Protein AF-A0A6L3NAJ6-F1 (afdb_monomer_lite)

Organism: NCBI:txid1503055

Sequence (119 aa):
GKVRPFGQNDLSRFAPADRAVRKLVAGAPRDADAPLPRVFTVIDQITKQSDALELFVAADVANFTAFARGTVLAQDGDYRYTVKHDEERIVFPNPTVKPGLRAGLLVVDTTRESLAALV

Radius of gyration: 18.51 Å; chains: 1; bounding box: 43×25×50 Å

InterPro domains:
  IPR007036 AstE/AspA barrel-sandwich hybr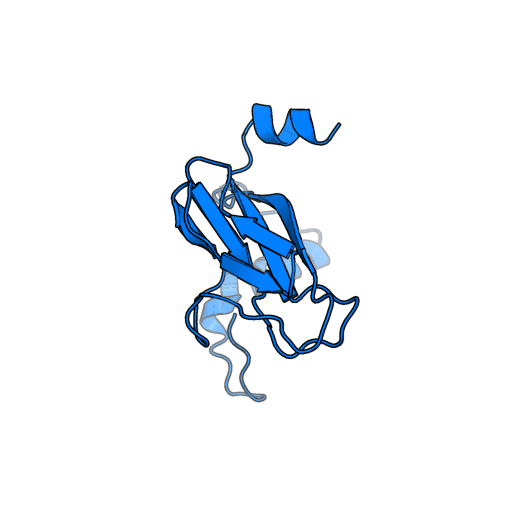id domain [PF04952] (38-109)

Structure (mmCIF, N/CA/C/O backbone):
data_AF-A0A6L3NAJ6-F1
#
_entry.id   AF-A0A6L3NAJ6-F1
#
loop_
_atom_site.group_PDB
_atom_site.id
_atom_site.type_symbol
_atom_site.label_atom_id
_atom_site.label_alt_id
_atom_site.label_comp_id
_atom_site.label_asym_id
_atom_site.label_entity_id
_atom_site.label_seq_id
_atom_site.pdbx_PDB_ins_code
_atom_site.Cartn_x
_atom_site.Cartn_y
_atom_site.Cartn_z
_atom_site.occupancy
_atom_site.B_iso_or_equiv
_atom_site.auth_seq_id
_atom_site.auth_comp_id
_atom_site.auth_asym_id
_atom_site.auth_atom_id
_atom_site.pdbx_PDB_model_num
ATOM 1 N N . GLY A 1 1 ? 8.995 -4.511 -4.642 1.00 85.31 1 GLY A N 1
ATOM 2 C CA . GLY A 1 1 ? 10.017 -5.507 -4.247 1.00 85.31 1 GLY A CA 1
ATOM 3 C C . GLY A 1 1 ? 9.921 -5.783 -2.758 1.00 85.31 1 GLY A C 1
ATOM 4 O O . GLY A 1 1 ? 9.032 -5.238 -2.120 1.00 85.31 1 GLY A O 1
ATOM 5 N N . LYS A 1 2 ? 10.810 -6.610 -2.203 1.00 85.12 2 LYS A N 1
ATOM 6 C CA . LYS A 1 2 ? 10.998 -6.734 -0.745 1.00 85.12 2 LYS A CA 1
ATOM 7 C C . LYS A 1 2 ? 12.318 -6.057 -0.383 1.00 85.12 2 LYS A C 1
ATOM 9 O O . LYS A 1 2 ? 13.247 -6.127 -1.180 1.00 85.12 2 LYS A O 1
ATOM 14 N N . VAL A 1 3 ? 12.392 -5.414 0.778 1.00 88.50 3 VAL A N 1
ATOM 15 C CA . VAL A 1 3 ? 13.639 -4.800 1.253 1.00 88.50 3 VAL A CA 1
ATOM 16 C C . VAL A 1 3 ? 14.655 -5.905 1.554 1.00 88.50 3 VAL A C 1
ATOM 18 O O . VAL A 1 3 ? 14.324 -6.897 2.205 1.00 88.50 3 VAL A O 1
ATOM 21 N N . ARG A 1 4 ? 15.881 -5.746 1.055 1.00 93.25 4 ARG A N 1
ATOM 22 C CA . ARG A 1 4 ? 17.035 -6.610 1.334 1.00 93.25 4 ARG A CA 1
ATOM 23 C C . ARG A 1 4 ? 18.289 -5.742 1.485 1.00 93.25 4 ARG A C 1
ATOM 25 O O . ARG A 1 4 ? 18.334 -4.677 0.864 1.00 93.25 4 ARG A O 1
ATOM 32 N N . PRO A 1 5 ? 19.300 -6.189 2.251 1.00 96.81 5 PRO A N 1
ATOM 33 C CA . PRO A 1 5 ? 20.605 -5.534 2.309 1.00 96.81 5 PRO A CA 1
ATOM 34 C C . PRO A 1 5 ? 21.253 -5.352 0.927 1.00 96.81 5 PRO A C 1
ATOM 36 O O . PRO A 1 5 ? 20.888 -6.019 -0.050 1.00 96.81 5 PRO A O 1
ATOM 39 N N . PHE A 1 6 ? 22.254 -4.472 0.848 1.00 95.88 6 PHE A N 1
ATOM 40 C CA . PHE A 1 6 ? 23.035 -4.277 -0.375 1.00 95.88 6 PHE A CA 1
ATOM 41 C C . PHE A 1 6 ? 23.651 -5.593 -0.864 1.00 95.88 6 PHE A C 1
ATOM 43 O O . PHE A 1 6 ? 24.088 -6.426 -0.074 1.00 95.88 6 PHE A O 1
ATOM 50 N N . GLY A 1 7 ? 23.634 -5.797 -2.183 1.00 95.69 7 GLY A N 1
ATOM 51 C CA . GLY A 1 7 ? 24.118 -7.026 -2.819 1.00 95.69 7 GLY A CA 1
ATOM 52 C C . GLY A 1 7 ? 23.206 -8.252 -2.672 1.00 95.69 7 GLY A C 1
ATOM 53 O O . GLY A 1 7 ? 23.449 -9.249 -3.336 1.00 95.69 7 GLY A O 1
ATOM 54 N N . GLN A 1 8 ? 22.138 -8.192 -1.863 1.00 96.56 8 GLN A N 1
ATOM 55 C CA . GLN A 1 8 ? 21.241 -9.336 -1.613 1.00 96.56 8 GLN A CA 1
ATOM 56 C C . GLN A 1 8 ? 19.898 -9.250 -2.354 1.00 96.56 8 GLN A C 1
ATOM 58 O O . GLN A 1 8 ? 19.023 -10.101 -2.179 1.00 96.56 8 GLN A O 1
ATOM 63 N N . ASN A 1 9 ? 19.696 -8.209 -3.162 1.00 95.44 9 ASN A N 1
ATOM 64 C CA . ASN A 1 9 ? 18.537 -8.125 -4.040 1.00 95.44 9 ASN A CA 1
ATOM 65 C C . ASN A 1 9 ? 18.792 -8.964 -5.292 1.00 95.44 9 ASN A C 1
ATOM 67 O O . ASN A 1 9 ? 19.772 -8.747 -5.997 1.00 95.44 9 ASN A O 1
ATOM 71 N N . ASP A 1 10 ? 17.875 -9.877 -5.601 1.00 94.94 10 ASP A N 1
ATOM 72 C CA . ASP A 1 10 ? 17.853 -10.548 -6.896 1.00 94.94 10 ASP A CA 1
ATOM 73 C C . ASP A 1 10 ? 17.443 -9.543 -7.984 1.00 94.94 10 ASP A C 1
ATOM 75 O O . ASP A 1 10 ? 16.261 -9.230 -8.159 1.00 94.94 10 ASP A O 1
ATOM 79 N N . LEU A 1 11 ? 18.445 -9.009 -8.687 1.00 94.38 11 LEU A N 1
ATOM 80 C CA . LEU A 1 11 ? 18.269 -7.982 -9.714 1.00 94.38 11 LEU A CA 1
ATOM 81 C C . LEU A 1 11 ? 17.544 -8.502 -10.959 1.00 94.38 11 LEU A C 1
ATOM 83 O O . LEU A 1 11 ? 16.963 -7.698 -11.691 1.00 94.38 11 LEU A O 1
ATOM 87 N N . SER A 1 12 ? 17.493 -9.821 -11.179 1.00 95.25 12 SER A N 1
ATOM 88 C CA . SER A 1 12 ? 16.768 -10.395 -12.321 1.00 95.25 12 SER A CA 1
ATOM 89 C C . SER A 1 12 ? 15.276 -10.038 -12.283 1.00 95.25 12 SER A C 1
ATOM 91 O O . SER A 1 12 ? 14.668 -9.750 -13.315 1.00 95.25 12 SER A O 1
ATOM 93 N N . ARG A 1 13 ? 14.709 -9.909 -11.076 1.00 93.56 13 ARG A N 1
ATOM 94 C CA . ARG A 1 13 ? 13.319 -9.487 -10.839 1.00 93.56 13 ARG A CA 1
ATOM 95 C C . ARG A 1 13 ? 13.041 -8.037 -11.226 1.00 93.56 13 ARG A C 1
ATOM 97 O O . ARG A 1 13 ? 11.883 -7.665 -11.395 1.00 93.56 13 ARG A O 1
ATOM 104 N N . PHE A 1 14 ? 14.083 -7.219 -11.338 1.00 93.81 14 PHE A N 1
ATOM 105 C CA . PHE A 1 14 ? 13.996 -5.800 -11.680 1.00 93.81 14 PHE A CA 1
ATOM 106 C C . PHE A 1 14 ? 14.421 -5.521 -13.125 1.00 93.81 14 PHE A C 1
ATOM 108 O O . PHE A 1 14 ? 14.340 -4.376 -13.562 1.00 93.81 14 PHE A O 1
ATOM 115 N N . ALA A 1 15 ? 14.819 -6.544 -13.891 1.00 93.50 15 ALA A N 1
ATOM 116 C CA . ALA A 1 15 ? 15.308 -6.383 -15.258 1.00 93.50 15 ALA A CA 1
ATOM 117 C C . ALA A 1 15 ? 14.337 -5.621 -16.190 1.00 93.50 15 ALA A C 1
ATOM 119 O O . ALA A 1 15 ? 14.812 -4.786 -16.959 1.00 93.50 15 ALA A O 1
ATOM 120 N N . PRO A 1 16 ? 13.000 -5.818 -16.133 1.00 91.56 16 PRO A N 1
ATOM 121 C CA . PRO A 1 16 ? 12.078 -5.002 -16.927 1.00 91.56 16 PRO A CA 1
ATOM 122 C C . PRO A 1 16 ? 12.123 -3.512 -16.555 1.00 91.56 16 PRO A C 1
ATOM 124 O O . PRO A 1 16 ? 12.156 -2.664 -17.443 1.00 91.56 16 PRO A O 1
ATOM 127 N N . ALA A 1 17 ? 12.176 -3.195 -15.257 1.00 92.69 17 ALA A N 1
ATOM 128 C CA . ALA A 1 17 ? 12.238 -1.818 -14.770 1.00 92.69 17 ALA A CA 1
ATOM 129 C C . ALA A 1 17 ? 13.583 -1.152 -15.111 1.00 92.69 17 ALA A C 1
ATOM 131 O O . ALA A 1 17 ? 13.589 -0.023 -15.592 1.00 92.69 17 ALA A O 1
ATOM 132 N N . ASP A 1 18 ? 14.706 -1.860 -14.935 1.00 95.38 18 ASP A N 1
ATOM 133 C CA . ASP A 1 18 ? 16.042 -1.373 -15.319 1.00 95.38 18 ASP A CA 1
ATOM 134 C C . ASP A 1 18 ? 16.099 -1.031 -16.816 1.00 95.38 18 ASP A C 1
ATOM 136 O O . ASP A 1 18 ? 16.470 0.086 -17.185 1.00 95.38 18 ASP A O 1
ATOM 140 N N . ARG A 1 19 ? 15.633 -1.941 -17.685 1.00 93.38 19 ARG A N 1
ATOM 141 C CA . ARG A 1 19 ? 15.571 -1.690 -19.134 1.00 93.38 19 ARG A CA 1
ATOM 142 C C . ARG A 1 19 ? 14.687 -0.493 -19.477 1.00 93.38 19 ARG A C 1
ATOM 144 O O . ARG A 1 19 ? 15.085 0.330 -20.300 1.00 93.38 19 ARG A O 1
ATOM 151 N N . ALA A 1 20 ? 13.512 -0.385 -18.855 1.00 92.75 20 ALA A N 1
ATOM 152 C CA . ALA A 1 20 ? 12.588 0.718 -19.099 1.00 92.75 20 ALA A CA 1
ATOM 153 C C . ALA A 1 20 ? 13.199 2.076 -18.712 1.00 92.75 20 ALA A C 1
ATOM 155 O O . ALA A 1 20 ? 13.118 3.026 -19.491 1.00 92.75 20 ALA A O 1
ATOM 156 N N . VAL A 1 21 ? 13.870 2.160 -17.557 1.00 95.50 21 VAL A N 1
ATOM 157 C CA . VAL A 1 21 ? 14.549 3.386 -17.106 1.00 95.50 21 VAL A CA 1
ATOM 158 C C . VAL A 1 21 ? 15.704 3.754 -18.040 1.00 95.50 21 VAL A C 1
ATOM 160 O O . VAL A 1 21 ? 15.816 4.911 -18.437 1.00 95.50 21 VAL A O 1
ATOM 163 N N . ARG A 1 22 ? 16.528 2.785 -18.461 1.00 96.19 22 ARG A N 1
ATOM 164 C CA . ARG A 1 22 ? 17.622 3.036 -19.418 1.00 96.19 22 ARG A CA 1
ATOM 165 C C . ARG A 1 22 ? 17.112 3.581 -20.749 1.00 96.19 22 ARG A C 1
ATOM 167 O O . ARG A 1 22 ? 17.668 4.553 -21.251 1.00 96.19 22 ARG A O 1
ATOM 174 N N . LYS A 1 23 ? 16.043 2.991 -21.297 1.00 94.88 23 LYS A N 1
ATOM 175 C CA . LYS A 1 23 ? 15.405 3.478 -22.530 1.00 94.88 23 LYS A CA 1
ATOM 176 C C . LYS A 1 23 ? 14.861 4.894 -22.360 1.00 94.88 23 LYS A C 1
ATOM 178 O O . LYS A 1 23 ? 15.098 5.727 -23.227 1.00 94.88 23 LYS A O 1
ATOM 183 N N . LEU A 1 24 ? 14.196 5.171 -21.234 1.00 95.06 24 LEU A N 1
ATOM 184 C CA . LEU A 1 24 ? 13.667 6.499 -20.922 1.00 95.06 24 LEU A CA 1
ATOM 185 C C . LEU A 1 24 ? 14.775 7.561 -20.906 1.00 95.06 24 LEU A C 1
ATOM 187 O O . LEU A 1 24 ? 14.629 8.594 -21.549 1.00 95.06 24 LEU A O 1
ATOM 191 N N . VAL A 1 25 ? 15.887 7.291 -20.215 1.00 97.31 25 VAL A N 1
ATOM 192 C CA . VAL A 1 25 ? 17.034 8.214 -20.139 1.00 97.31 25 VAL A CA 1
ATOM 193 C C . VAL A 1 25 ? 17.708 8.391 -21.502 1.00 97.31 25 VAL A C 1
ATOM 195 O O . VAL A 1 25 ? 18.131 9.491 -21.838 1.00 97.31 25 VAL A O 1
ATOM 198 N N . ALA A 1 26 ? 17.775 7.329 -22.307 1.00 97.00 26 ALA A N 1
ATOM 199 C CA . ALA A 1 26 ? 18.351 7.371 -23.649 1.00 97.00 26 ALA A CA 1
ATOM 200 C C . ALA A 1 26 ? 17.431 8.007 -24.712 1.00 97.00 26 ALA A C 1
ATOM 202 O O . ALA A 1 26 ? 17.833 8.101 -25.869 1.00 97.00 26 ALA A O 1
ATOM 203 N N . GLY A 1 27 ? 16.192 8.389 -24.368 1.00 96.00 27 GLY A N 1
ATOM 204 C CA . GLY A 1 27 ? 15.195 8.844 -25.346 1.00 96.00 27 GLY A CA 1
ATOM 205 C C . GLY A 1 27 ? 14.774 7.759 -26.347 1.00 96.00 27 GLY A C 1
ATOM 206 O O . GLY A 1 27 ? 14.238 8.063 -27.409 1.00 96.00 27 GLY A O 1
ATOM 207 N N . ALA A 1 28 ? 15.033 6.490 -26.027 1.00 94.56 28 ALA A N 1
ATOM 208 C CA . ALA A 1 28 ? 14.707 5.360 -26.880 1.00 94.56 28 ALA A CA 1
ATOM 209 C C . ALA A 1 28 ? 13.196 5.058 -26.836 1.00 94.56 28 ALA A C 1
ATOM 211 O O . ALA A 1 28 ? 12.537 5.315 -25.820 1.00 94.56 28 ALA A O 1
ATOM 212 N N . PRO A 1 29 ? 12.631 4.473 -27.907 1.00 89.19 29 PRO A N 1
ATOM 213 C CA . PRO A 1 29 ? 11.226 4.091 -27.928 1.00 89.19 29 PRO A CA 1
ATOM 214 C C . PRO A 1 29 ? 10.902 3.098 -26.807 1.00 89.19 29 PRO A C 1
ATOM 216 O O . PRO A 1 29 ? 11.696 2.216 -26.461 1.00 89.19 29 PRO A O 1
ATOM 219 N N . ARG A 1 30 ? 9.709 3.261 -26.230 1.00 84.25 30 ARG A N 1
ATOM 220 C CA . ARG A 1 30 ? 9.168 2.352 -25.217 1.00 84.25 30 ARG A CA 1
ATOM 221 C C . ARG A 1 30 ? 8.745 1.042 -25.871 1.00 84.25 30 ARG A C 1
ATOM 223 O O . ARG A 1 30 ? 8.380 1.018 -27.042 1.00 84.25 30 ARG A O 1
ATOM 230 N N . ASP A 1 31 ? 8.754 -0.028 -25.087 1.00 79.75 31 ASP A N 1
ATOM 231 C CA . ASP A 1 31 ? 8.164 -1.295 -25.513 1.00 79.75 31 ASP A CA 1
ATOM 232 C C . ASP A 1 31 ? 6.640 -1.121 -25.593 1.00 79.75 31 ASP A C 1
ATOM 234 O O . ASP A 1 31 ? 6.005 -0.795 -24.590 1.00 79.75 31 ASP A O 1
ATOM 238 N N . ALA A 1 32 ? 6.074 -1.263 -26.795 1.00 72.31 32 ALA A N 1
ATOM 239 C CA . ALA A 1 32 ? 4.677 -0.923 -27.081 1.00 72.31 32 ALA A CA 1
ATOM 240 C C . ALA A 1 32 ? 3.660 -1.914 -26.479 1.00 72.31 32 ALA A C 1
ATOM 242 O O . ALA A 1 32 ? 2.519 -1.534 -26.235 1.00 72.31 32 ALA A O 1
ATOM 243 N N . ASP A 1 33 ? 4.087 -3.144 -26.177 1.00 80.19 33 ASP A N 1
ATOM 244 C CA . ASP A 1 33 ? 3.183 -4.272 -25.902 1.00 80.19 33 ASP A CA 1
ATOM 245 C C . ASP A 1 33 ? 3.155 -4.717 -24.430 1.00 80.19 33 ASP A C 1
ATOM 247 O O . ASP A 1 33 ? 2.774 -5.845 -24.109 1.00 80.19 33 ASP A O 1
ATOM 251 N N . ALA A 1 34 ? 3.579 -3.862 -23.495 1.00 79.75 34 ALA A N 1
ATOM 252 C CA . ALA A 1 34 ? 3.485 -4.197 -22.077 1.00 79.75 34 ALA A CA 1
ATOM 253 C C . ALA A 1 34 ? 2.014 -4.150 -21.610 1.00 79.75 34 ALA A C 1
ATOM 255 O O . ALA A 1 34 ? 1.349 -3.129 -21.813 1.00 79.75 34 ALA A O 1
ATOM 256 N N . PRO A 1 35 ? 1.493 -5.202 -20.945 1.00 85.31 35 PRO A N 1
ATOM 257 C CA . PRO A 1 35 ? 0.146 -5.162 -20.395 1.00 85.31 35 PRO A CA 1
ATOM 258 C C . PRO A 1 35 ? 0.047 -4.057 -19.341 1.00 85.31 35 PRO A C 1
ATOM 260 O O . PRO A 1 35 ? 0.954 -3.872 -18.523 1.00 85.31 35 PRO A O 1
ATOM 263 N N . LEU A 1 36 ? -1.072 -3.333 -19.347 1.00 87.38 36 LEU A N 1
ATOM 264 C CA . LEU A 1 36 ? -1.331 -2.320 -18.332 1.00 87.38 36 LEU A CA 1
ATOM 265 C C . LEU A 1 36 ? -1.463 -2.980 -16.949 1.00 87.38 36 LEU A C 1
ATOM 267 O O . LEU A 1 36 ? -2.064 -4.053 -16.829 1.00 87.38 36 LEU A O 1
ATOM 271 N N . PRO A 1 37 ? -0.910 -2.362 -15.891 1.00 91.31 37 PRO A N 1
ATOM 272 C CA . PRO A 1 37 ? -1.078 -2.869 -14.539 1.00 91.31 37 PRO A CA 1
ATOM 273 C C . PRO A 1 37 ? -2.533 -2.722 -14.085 1.00 91.31 37 PRO A C 1
ATOM 275 O O . PRO A 1 37 ? -3.276 -1.872 -14.577 1.00 91.31 37 PRO A O 1
ATOM 278 N N . ARG A 1 38 ? -2.917 -3.505 -13.071 1.00 93.88 38 ARG A N 1
ATOM 279 C CA . ARG A 1 38 ? -4.133 -3.216 -12.302 1.00 93.88 38 ARG A CA 1
ATOM 280 C C . ARG A 1 38 ? -3.999 -1.841 -11.657 1.00 93.88 38 ARG A C 1
ATOM 282 O O . ARG A 1 38 ? -2.959 -1.531 -11.073 1.00 93.88 38 ARG A O 1
ATOM 289 N N . VAL A 1 39 ? -5.054 -1.044 -11.759 1.00 95.25 39 VAL A N 1
ATOM 290 C CA . VAL A 1 39 ? -5.131 0.296 -11.174 1.00 95.25 39 VAL A CA 1
ATOM 291 C C . VAL A 1 39 ? -6.106 0.240 -10.009 1.00 95.25 39 VAL A C 1
ATOM 293 O O . VAL A 1 39 ? -7.128 -0.438 -10.096 1.00 95.25 39 VAL A O 1
ATOM 296 N N . PHE A 1 40 ? -5.765 0.916 -8.917 1.00 96.50 40 PHE A N 1
ATOM 297 C CA . PHE A 1 40 ? -6.576 0.952 -7.709 1.00 96.50 40 PHE A CA 1
ATOM 298 C C . PHE A 1 40 ? -6.874 2.394 -7.305 1.00 96.50 40 PHE A C 1
ATOM 300 O O . PHE A 1 40 ? -6.002 3.263 -7.383 1.00 96.50 40 PHE A O 1
ATOM 307 N N . THR A 1 41 ? -8.091 2.621 -6.821 1.00 96.50 41 THR A N 1
ATOM 308 C CA . THR A 1 41 ? -8.544 3.897 -6.267 1.00 96.50 41 THR A CA 1
ATOM 309 C C . THR A 1 41 ? -8.481 3.823 -4.747 1.00 96.50 41 THR A C 1
ATOM 311 O O . THR A 1 41 ? -9.039 2.901 -4.156 1.00 96.50 41 THR A O 1
ATOM 314 N N . VAL A 1 42 ? -7.823 4.796 -4.108 1.00 96.19 42 VAL A N 1
ATOM 315 C CA . VAL A 1 42 ? -7.891 4.967 -2.649 1.00 96.19 42 VAL A CA 1
ATOM 316 C C . VAL A 1 42 ? -9.267 5.511 -2.296 1.00 96.19 42 VAL A C 1
ATOM 318 O O . VAL A 1 42 ? -9.629 6.591 -2.753 1.00 96.19 42 VAL A O 1
ATOM 321 N N . ILE A 1 43 ? -10.014 4.764 -1.490 1.00 96.12 43 ILE A N 1
ATOM 322 C CA . ILE A 1 43 ? -11.388 5.116 -1.105 1.00 96.12 43 ILE A CA 1
ATOM 323 C C . ILE A 1 43 ? -11.497 5.575 0.344 1.00 96.12 43 ILE A C 1
ATOM 325 O O . ILE A 1 43 ? -12.430 6.291 0.691 1.00 96.12 43 ILE A O 1
ATOM 329 N N . ASP A 1 44 ? -10.567 5.152 1.199 1.00 96.56 44 ASP A N 1
ATOM 330 C CA . ASP A 1 44 ? -10.588 5.491 2.614 1.00 96.56 44 ASP A CA 1
ATOM 331 C C . ASP A 1 44 ? -9.223 5.211 3.262 1.00 96.56 44 ASP A C 1
ATOM 333 O O . ASP A 1 44 ? -8.295 4.664 2.649 1.00 96.56 44 ASP A O 1
ATOM 337 N N . GLN A 1 45 ? -9.109 5.578 4.532 1.00 97.38 45 GLN A N 1
ATOM 338 C CA . GLN A 1 45 ? -7.938 5.330 5.356 1.00 97.38 45 GLN A CA 1
ATOM 339 C C . GLN A 1 45 ? -8.340 4.927 6.775 1.00 97.38 45 GLN A C 1
ATOM 341 O O . GLN A 1 45 ? -9.340 5.392 7.319 1.00 97.38 45 GLN A O 1
ATOM 346 N N . ILE A 1 46 ? -7.493 4.122 7.409 1.00 98.12 46 ILE A N 1
ATOM 347 C CA . ILE A 1 46 ? -7.551 3.901 8.851 1.00 98.12 46 ILE A CA 1
ATOM 348 C C . ILE A 1 46 ? -6.593 4.891 9.500 1.00 98.12 46 ILE A C 1
ATOM 350 O O . ILE A 1 46 ? -5.391 4.854 9.233 1.00 98.12 46 ILE A O 1
ATOM 354 N N . THR A 1 47 ? -7.116 5.777 10.341 1.00 97.75 47 THR A N 1
ATOM 355 C CA . THR A 1 47 ? -6.322 6.744 11.111 1.00 97.75 47 THR A CA 1
ATOM 356 C C . THR A 1 47 ? -6.306 6.314 12.565 1.00 97.75 47 THR A C 1
ATOM 358 O O . THR A 1 47 ? -7.366 6.102 13.148 1.00 97.75 47 THR A O 1
ATOM 361 N N . LYS A 1 48 ? -5.113 6.214 13.156 1.00 97.94 48 LYS A N 1
ATOM 362 C CA . LYS A 1 48 ? -4.965 5.962 14.588 1.00 97.94 48 LYS A CA 1
ATOM 363 C C . LYS A 1 48 ? -5.411 7.203 15.356 1.00 97.94 48 LYS A C 1
ATOM 365 O O . LYS A 1 48 ? -4.825 8.268 15.172 1.00 97.94 48 LYS A O 1
ATOM 370 N N . GLN A 1 49 ? -6.427 7.084 16.195 1.00 97.38 49 GLN A N 1
ATOM 371 C CA . GLN A 1 49 ? -6.953 8.162 17.033 1.00 97.38 49 GLN A CA 1
ATOM 372 C C . GLN A 1 49 ? -6.364 8.110 18.445 1.00 97.38 49 GLN A C 1
ATOM 374 O O . GLN A 1 49 ? -6.096 9.158 19.031 1.00 97.38 49 GLN A O 1
ATOM 379 N N . SER A 1 50 ? -6.095 6.911 18.962 1.00 97.19 50 SER A N 1
ATOM 380 C CA . SER A 1 50 ? -5.523 6.695 20.288 1.00 97.19 50 SER A CA 1
ATOM 381 C C . SER A 1 50 ? -4.589 5.481 20.313 1.00 97.19 50 SER A C 1
ATOM 383 O O . SER A 1 50 ? -4.403 4.788 19.314 1.00 97.19 50 SER A O 1
ATOM 385 N N . ASP A 1 51 ? -3.971 5.210 21.462 1.00 95.38 51 ASP A N 1
ATOM 386 C CA . ASP A 1 51 ? -3.158 4.003 21.654 1.00 95.38 51 ASP A CA 1
ATOM 387 C C . ASP A 1 51 ? -3.984 2.714 21.793 1.00 95.38 51 ASP A C 1
ATOM 389 O O . ASP A 1 51 ? -3.402 1.633 21.835 1.00 95.38 51 ASP A O 1
ATOM 393 N N . ALA A 1 52 ? -5.317 2.817 21.790 1.00 96.25 52 ALA A N 1
ATOM 394 C CA . ALA A 1 52 ? -6.238 1.686 21.794 1.00 96.25 52 ALA A CA 1
ATOM 395 C C . ALA A 1 52 ? -6.581 1.154 20.388 1.00 96.25 52 ALA A C 1
ATOM 397 O O . ALA A 1 52 ? -7.452 0.297 20.275 1.00 96.25 52 ALA A O 1
ATOM 398 N N . LEU A 1 53 ? -5.935 1.644 19.317 1.00 97.56 53 LEU A N 1
ATOM 399 C CA . LEU A 1 53 ? -6.159 1.117 17.968 1.00 97.56 53 LEU A CA 1
ATOM 400 C C . LEU A 1 53 ? -5.834 -0.379 17.892 1.00 97.56 53 LEU A C 1
ATOM 402 O O . LEU A 1 53 ? -4.677 -0.790 18.002 1.00 97.56 53 LEU A O 1
ATOM 406 N N . GLU A 1 54 ? -6.847 -1.160 17.548 1.00 97.62 54 GLU A N 1
ATOM 407 C CA . GLU A 1 54 ? -6.734 -2.549 17.134 1.00 97.62 54 GLU A CA 1
ATOM 408 C C . GLU A 1 54 ? -6.942 -2.644 15.620 1.00 97.62 54 GLU A C 1
ATOM 410 O O . GLU A 1 54 ? -7.941 -2.160 15.082 1.00 97.62 54 GLU A O 1
ATOM 415 N N . LEU A 1 55 ? -5.996 -3.274 14.918 1.00 97.12 55 LEU A N 1
ATOM 416 C CA . LEU A 1 55 ? -6.167 -3.680 13.523 1.00 97.12 55 LEU A CA 1
ATOM 417 C C . LEU A 1 55 ? -6.476 -5.177 13.480 1.00 97.12 55 LEU A C 1
ATOM 419 O O . LEU A 1 55 ? -5.634 -5.995 13.846 1.00 97.12 55 LEU A O 1
ATOM 423 N N . PHE A 1 56 ? -7.653 -5.545 12.980 1.00 97.75 56 PHE A N 1
ATOM 424 C CA . PHE A 1 56 ? -8.110 -6.936 12.879 1.00 97.75 56 PHE A CA 1
ATOM 425 C C . PHE A 1 56 ? -7.615 -7.612 11.594 1.00 97.75 56 PHE A C 1
ATOM 427 O O . PHE A 1 56 ? -8.370 -8.234 10.848 1.00 97.75 56 PHE A O 1
ATOM 434 N N . VAL A 1 57 ? -6.322 -7.473 11.323 1.00 95.81 57 VAL A N 1
ATOM 435 C CA . VAL A 1 57 ? -5.624 -8.136 10.218 1.00 95.81 57 VAL A CA 1
ATOM 436 C C . VAL A 1 57 ? -4.386 -8.838 10.764 1.00 95.81 57 VAL A C 1
ATOM 438 O O . VAL A 1 57 ? -3.850 -8.449 11.801 1.00 95.81 57 VAL A O 1
ATOM 441 N N . ALA A 1 58 ? -3.914 -9.877 10.077 1.00 95.19 58 ALA A N 1
ATOM 442 C CA . ALA A 1 58 ? -2.668 -10.534 10.463 1.00 95.19 58 ALA A CA 1
ATOM 443 C C . ALA A 1 58 ? -1.494 -9.537 10.424 1.00 95.19 58 ALA A C 1
ATOM 445 O O . ALA A 1 58 ? -1.424 -8.685 9.538 1.00 95.19 58 ALA A O 1
ATOM 446 N N . ALA A 1 59 ? -0.548 -9.654 11.360 1.00 90.00 59 ALA A N 1
ATOM 447 C CA . ALA A 1 59 ? 0.601 -8.745 11.443 1.00 90.00 59 ALA A CA 1
ATOM 448 C C . ALA A 1 59 ? 1.502 -8.782 10.190 1.00 90.00 59 ALA A C 1
ATOM 450 O O . ALA A 1 59 ? 2.211 -7.820 9.900 1.00 90.00 59 ALA A O 1
ATOM 451 N N . ASP A 1 60 ? 1.466 -9.885 9.444 1.00 91.88 60 ASP A N 1
ATOM 452 C CA . ASP A 1 60 ? 2.198 -10.123 8.201 1.00 91.88 60 ASP A CA 1
ATOM 453 C C . ASP A 1 60 ? 1.299 -10.083 6.953 1.00 91.88 60 ASP A C 1
ATOM 455 O O . ASP A 1 60 ? 1.714 -10.528 5.877 1.00 91.88 60 ASP A O 1
ATOM 459 N N . VAL A 1 61 ? 0.080 -9.539 7.077 1.00 96.00 61 VAL A N 1
ATOM 460 C CA . VAL A 1 61 ? -0.869 -9.439 5.966 1.00 96.00 61 VAL A CA 1
ATOM 461 C C . VAL A 1 61 ? -0.211 -8.766 4.757 1.00 96.00 61 VAL A C 1
ATOM 463 O O . VAL A 1 61 ? 0.438 -7.720 4.848 1.00 96.00 61 VAL A O 1
ATOM 466 N N . ALA A 1 62 ? -0.361 -9.383 3.587 1.00 96.56 62 ALA A N 1
ATOM 467 C CA . ALA A 1 62 ? 0.210 -8.843 2.366 1.00 96.56 62 ALA A CA 1
ATOM 468 C C . ALA A 1 62 ? -0.535 -7.568 1.938 1.00 96.56 62 ALA A C 1
ATOM 470 O O . ALA A 1 62 ? -1.761 -7.481 2.047 1.00 96.56 62 ALA A O 1
ATOM 471 N N . ASN A 1 63 ? 0.188 -6.599 1.369 1.00 97.12 63 ASN A N 1
ATOM 472 C CA . ASN A 1 63 ? -0.452 -5.490 0.659 1.00 97.12 63 ASN A CA 1
ATOM 473 C C . ASN A 1 63 ? -1.378 -6.036 -0.433 1.00 97.12 63 ASN A C 1
ATOM 475 O O . ASN A 1 63 ? -1.029 -6.999 -1.117 1.00 97.12 63 ASN A O 1
ATOM 479 N N . PHE A 1 64 ? -2.512 -5.367 -0.617 1.00 97.81 64 PHE A N 1
ATOM 480 C CA . PHE A 1 64 ? -3.585 -5.749 -1.531 1.00 97.81 64 PHE A CA 1
ATOM 481 C C . PHE A 1 64 ? -4.372 -7.011 -1.132 1.00 97.81 64 PHE A C 1
ATOM 483 O O . PHE A 1 64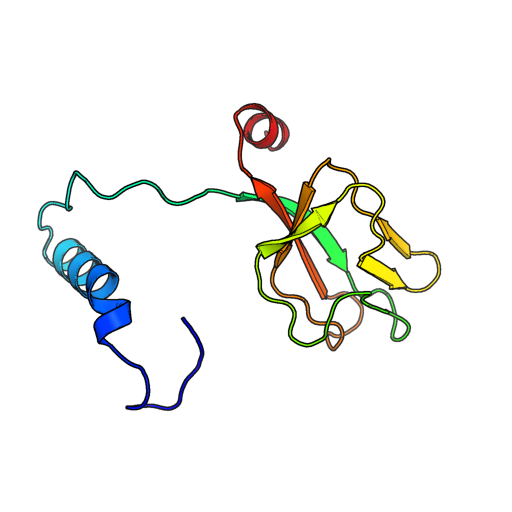 ? -5.121 -7.535 -1.959 1.00 97.81 64 PHE A O 1
ATOM 490 N N . THR A 1 65 ? -4.249 -7.488 0.115 1.00 98.19 65 THR A N 1
ATOM 491 C CA . THR A 1 65 ? -5.143 -8.536 0.647 1.00 98.19 65 THR A CA 1
ATOM 492 C C . THR A 1 65 ? -6.581 -8.030 0.643 1.00 98.19 65 THR A C 1
ATOM 494 O O . THR A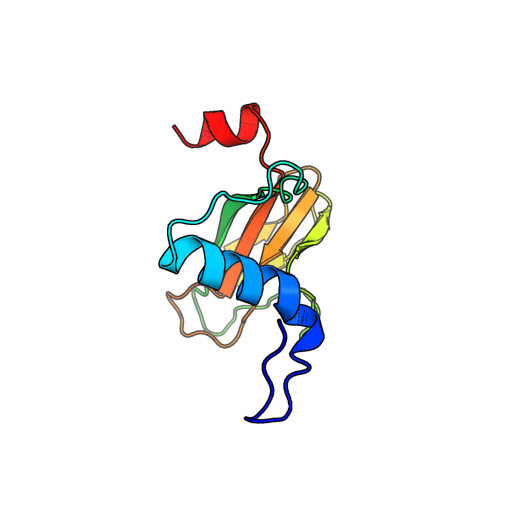 1 65 ? -6.837 -6.927 1.127 1.00 98.19 65 THR A O 1
ATOM 497 N N . ALA A 1 66 ? -7.486 -8.824 0.071 1.00 98.00 66 ALA A N 1
ATOM 498 C CA . ALA A 1 66 ? -8.892 -8.488 -0.107 1.00 98.00 66 ALA A CA 1
ATOM 499 C C . ALA A 1 66 ? -9.748 -8.918 1.090 1.00 98.00 66 ALA A C 1
ATOM 501 O O . ALA A 1 66 ? -9.531 -9.984 1.667 1.00 98.00 66 ALA A O 1
ATOM 502 N N . PHE A 1 67 ? -10.745 -8.100 1.411 1.00 98.38 67 PHE A N 1
ATOM 503 C CA . PHE A 1 67 ? -11.722 -8.330 2.467 1.00 98.38 67 PHE A CA 1
ATOM 504 C C . PHE A 1 67 ? -13.127 -8.059 1.933 1.00 98.38 67 PHE A C 1
ATOM 506 O O . PHE A 1 67 ? -13.341 -7.097 1.195 1.00 98.38 67 PHE A O 1
ATOM 513 N N . ALA A 1 68 ? -14.081 -8.910 2.308 1.00 98.38 68 ALA A N 1
ATOM 514 C CA . ALA A 1 68 ? -15.467 -8.804 1.863 1.00 98.38 68 ALA A CA 1
ATOM 515 C C . ALA A 1 68 ? -16.247 -7.758 2.673 1.00 98.38 68 ALA A C 1
ATOM 517 O O . ALA A 1 68 ? -15.916 -7.495 3.838 1.00 98.38 68 ALA A O 1
ATOM 518 N N . ARG A 1 69 ? -17.318 -7.214 2.083 1.00 98.44 69 ARG A N 1
ATOM 519 C CA . ARG A 1 69 ? -18.270 -6.316 2.761 1.00 98.44 69 ARG A CA 1
ATOM 520 C C . ARG A 1 69 ? -18.650 -6.813 4.157 1.00 98.44 69 ARG A C 1
ATOM 522 O O . ARG A 1 69 ? -18.945 -7.989 4.350 1.00 98.44 69 ARG A O 1
ATOM 529 N N . GLY A 1 70 ? -18.685 -5.901 5.126 1.00 98.38 70 GLY A N 1
ATOM 530 C CA . GLY A 1 70 ? -19.040 -6.209 6.512 1.00 98.38 70 GLY A CA 1
ATOM 531 C C . GLY A 1 70 ? -17.879 -6.735 7.360 1.00 98.38 70 GLY A C 1
ATOM 532 O O . GLY A 1 70 ? -18.022 -6.825 8.579 1.00 98.38 70 GLY A O 1
ATOM 533 N N . THR A 1 71 ? -16.716 -7.021 6.762 1.00 98.44 71 THR A N 1
ATOM 534 C CA . THR A 1 71 ? -15.504 -7.345 7.527 1.00 98.44 71 THR A CA 1
ATOM 535 C C . THR A 1 71 ? -15.042 -6.119 8.304 1.00 98.44 71 THR A C 1
ATOM 537 O O . THR A 1 71 ? -14.954 -5.017 7.765 1.00 98.44 71 THR A O 1
ATOM 540 N N . VAL A 1 72 ? -14.728 -6.306 9.579 1.00 98.50 72 VAL A N 1
ATOM 541 C CA . VAL A 1 72 ? -14.242 -5.240 10.457 1.00 98.50 72 VAL A CA 1
ATOM 542 C C . VAL A 1 72 ? -12.723 -5.277 10.415 1.00 98.50 72 VAL A C 1
ATOM 544 O O . VAL A 1 72 ? -12.139 -6.315 10.706 1.00 98.50 72 VAL A O 1
ATOM 547 N N . LEU A 1 73 ? -12.091 -4.166 10.040 1.00 98.38 73 LEU A N 1
ATOM 548 C CA . LEU A 1 73 ? -10.633 -4.097 9.870 1.00 98.38 73 LEU A CA 1
ATOM 549 C C . LEU A 1 73 ? -9.937 -3.329 10.988 1.00 98.38 73 LEU A C 1
ATOM 551 O O . LEU A 1 73 ? -8.759 -3.570 11.238 1.00 98.38 73 LEU A O 1
ATOM 555 N N . ALA A 1 74 ? -10.637 -2.406 11.649 1.00 98.31 74 ALA A N 1
ATOM 556 C CA . ALA A 1 74 ? -10.055 -1.612 12.721 1.00 98.31 74 ALA A 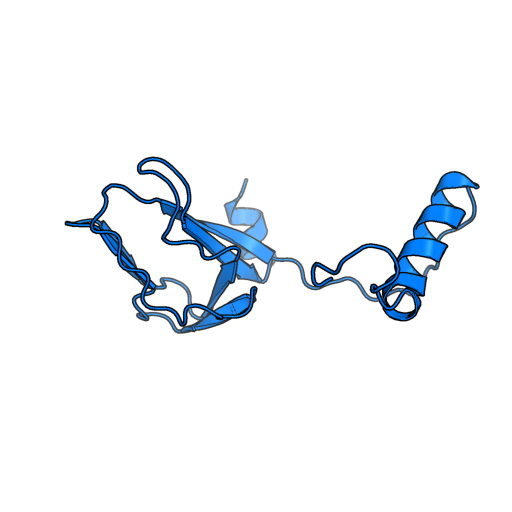CA 1
ATOM 557 C C . ALA A 1 74 ? -11.090 -1.163 13.751 1.00 98.31 74 ALA A C 1
ATOM 559 O O . ALA A 1 74 ? -12.253 -0.931 13.402 1.00 98.31 74 ALA A O 1
ATOM 560 N N . GLN A 1 75 ? -10.640 -0.974 14.988 1.00 98.31 75 GLN A N 1
ATOM 561 C CA . GLN A 1 75 ? -11.393 -0.326 16.058 1.00 98.31 75 GLN A CA 1
ATOM 562 C C . GLN A 1 75 ? -10.459 0.532 16.920 1.00 98.31 75 GLN A C 1
ATOM 564 O O . GLN A 1 75 ? -9.350 0.113 17.224 1.00 98.31 75 GLN A O 1
ATOM 569 N N . ASP A 1 76 ? -10.895 1.735 17.289 1.00 97.50 76 ASP A N 1
ATOM 570 C CA . ASP A 1 76 ? -10.156 2.672 18.143 1.00 97.50 76 ASP A CA 1
ATOM 571 C C . ASP A 1 76 ? -11.157 3.542 18.921 1.00 97.50 76 ASP A C 1
ATOM 573 O O . ASP A 1 76 ? -11.687 4.526 18.404 1.00 97.50 76 ASP A O 1
ATOM 577 N N . GLY A 1 77 ? -11.511 3.118 20.137 1.00 94.94 77 GLY A N 1
ATOM 578 C CA . GLY A 1 77 ? -12.637 3.704 20.872 1.00 94.94 77 GLY A CA 1
ATOM 579 C C . GLY A 1 77 ? -13.951 3.554 20.095 1.00 94.94 77 GLY A C 1
ATOM 580 O O . GLY A 1 77 ? -14.339 2.439 19.745 1.00 94.94 77 GLY A O 1
ATOM 581 N N . ASP A 1 78 ? -14.607 4.679 19.800 1.00 95.25 78 ASP A N 1
ATOM 582 C CA . ASP A 1 78 ? -15.853 4.725 19.018 1.00 95.25 78 ASP A CA 1
ATOM 583 C C . ASP A 1 78 ? -15.620 4.611 17.502 1.00 95.25 78 ASP A C 1
ATOM 585 O O . ASP A 1 78 ? -16.553 4.365 16.731 1.00 95.25 78 ASP A O 1
ATOM 589 N N . TYR A 1 79 ? -14.377 4.785 17.042 1.00 96.75 79 TYR A N 1
ATOM 590 C CA . TYR A 1 79 ? -14.047 4.609 15.637 1.00 96.75 79 TYR A CA 1
ATOM 591 C C . TYR A 1 79 ? -14.013 3.124 15.282 1.00 96.75 79 TYR A C 1
ATOM 593 O O . TYR A 1 79 ? -13.326 2.326 15.917 1.00 96.75 79 TYR A O 1
ATOM 601 N N . ARG A 1 80 ? -14.723 2.756 14.212 1.00 97.94 80 ARG A N 1
ATOM 602 C CA . ARG A 1 80 ? -14.736 1.399 13.664 1.00 97.94 80 ARG A CA 1
ATOM 603 C C . ARG A 1 80 ? -14.669 1.451 12.148 1.00 97.94 80 ARG A C 1
ATOM 605 O O . ARG A 1 80 ? -15.553 2.016 11.504 1.00 97.94 80 ARG A O 1
ATOM 612 N N . TYR A 1 81 ? -13.664 0.798 11.575 1.00 98.38 81 TYR A N 1
ATOM 613 C CA . TYR A 1 81 ? -13.601 0.595 10.135 1.00 98.38 81 TYR A CA 1
ATOM 614 C C . TYR A 1 81 ? -14.234 -0.742 9.761 1.00 98.38 81 TYR A C 1
ATOM 616 O O . TYR A 1 81 ? -13.740 -1.801 10.149 1.00 98.38 81 TYR A O 1
ATOM 624 N N . THR A 1 82 ? -15.314 -0.691 8.985 1.00 98.50 82 THR A N 1
ATOM 625 C CA . THR A 1 82 ? -15.973 -1.867 8.405 1.00 98.50 82 THR A CA 1
ATOM 626 C C . THR A 1 82 ? -16.012 -1.707 6.893 1.00 98.50 82 THR A C 1
ATOM 628 O O . THR A 1 82 ? -16.406 -0.644 6.417 1.00 98.50 82 THR A O 1
ATOM 631 N N . VAL A 1 83 ? -15.616 -2.749 6.163 1.00 98.38 83 VAL A N 1
ATOM 632 C CA . VAL A 1 83 ? -15.598 -2.785 4.695 1.00 98.38 83 VAL A CA 1
ATOM 633 C C . VAL A 1 83 ? -16.992 -2.470 4.148 1.00 98.38 83 VAL A C 1
ATOM 635 O O . VAL A 1 83 ? -17.968 -3.137 4.514 1.00 98.38 83 VAL A O 1
ATOM 638 N N . LYS A 1 84 ? -17.082 -1.457 3.279 1.00 96.62 84 LYS A N 1
ATOM 639 C CA . LYS A 1 84 ? -18.347 -0.910 2.755 1.00 96.62 84 LYS A CA 1
ATOM 640 C C . LYS A 1 84 ? -18.649 -1.415 1.345 1.00 96.62 84 LYS A C 1
ATOM 642 O O . LYS A 1 84 ? -19.812 -1.652 1.020 1.00 96.62 84 LYS A O 1
ATOM 647 N N . HIS A 1 85 ? -17.619 -1.589 0.521 1.00 95.81 85 HIS A N 1
ATOM 648 C CA . HIS A 1 85 ? -17.748 -2.125 -0.836 1.00 95.81 85 HIS A CA 1
ATOM 649 C C . HIS A 1 85 ? -17.817 -3.654 -0.812 1.00 95.81 85 HIS A C 1
ATOM 651 O O . HIS A 1 85 ? -17.572 -4.274 0.219 1.00 95.81 85 HIS A O 1
ATOM 657 N N . ASP A 1 86 ? -18.180 -4.275 -1.937 1.00 96.25 86 ASP A N 1
ATOM 658 C CA . ASP A 1 86 ? -18.221 -5.745 -2.042 1.00 96.25 86 ASP A CA 1
ATOM 659 C C . ASP A 1 86 ? -16.863 -6.370 -1.716 1.00 96.25 86 ASP A C 1
ATOM 661 O O . ASP A 1 86 ? -16.791 -7.398 -1.041 1.00 96.25 86 ASP A O 1
ATOM 665 N N . GLU A 1 87 ? -15.796 -5.691 -2.130 1.00 97.25 87 GLU A N 1
ATOM 666 C CA . GLU A 1 87 ? -14.423 -6.065 -1.854 1.00 97.25 87 GLU A CA 1
ATOM 667 C C . GLU A 1 87 ? -13.556 -4.809 -1.707 1.00 97.25 87 GLU A C 1
ATOM 669 O O . GLU A 1 87 ? -13.535 -3.952 -2.590 1.00 97.25 87 GLU A O 1
ATOM 674 N N . GLU A 1 88 ? -12.812 -4.717 -0.608 1.00 98.31 88 GLU A N 1
ATOM 675 C CA . GLU A 1 88 ? -11.789 -3.688 -0.391 1.00 98.31 88 GLU A CA 1
ATOM 676 C C . GLU A 1 88 ? -10.458 -4.352 -0.058 1.00 98.31 88 GLU A C 1
ATOM 678 O O . GLU A 1 88 ? -10.405 -5.471 0.458 1.00 98.31 88 GLU A O 1
ATOM 683 N N . ARG A 1 89 ? -9.359 -3.662 -0.351 1.00 98.62 89 ARG A N 1
ATOM 684 C CA . ARG A 1 89 ? -8.006 -4.172 -0.140 1.00 98.62 89 ARG A CA 1
ATOM 685 C C . ARG A 1 89 ? -7.199 -3.247 0.750 1.00 98.62 89 ARG A C 1
ATOM 687 O O . ARG A 1 89 ? -7.207 -2.036 0.541 1.00 98.62 89 ARG A O 1
ATOM 694 N N . ILE A 1 90 ? -6.451 -3.818 1.693 1.00 98.25 90 ILE A N 1
ATOM 695 C CA . ILE A 1 90 ? -5.592 -3.039 2.594 1.00 98.25 90 ILE A CA 1
ATOM 696 C C . ILE A 1 90 ? -4.199 -2.805 2.000 1.00 98.25 90 ILE A C 1
ATOM 698 O O . ILE A 1 90 ? -3.594 -3.702 1.403 1.00 98.25 90 ILE A O 1
ATOM 702 N N . VAL A 1 91 ? -3.663 -1.599 2.185 1.00 98.06 91 VAL A N 1
ATOM 703 C CA . VAL A 1 91 ? -2.306 -1.214 1.777 1.00 98.06 91 VAL A CA 1
ATOM 704 C C . VAL A 1 91 ? -1.610 -0.474 2.922 1.00 98.06 91 VAL A C 1
ATOM 706 O O . VAL A 1 91 ? -2.197 0.393 3.563 1.00 98.06 91 VAL A O 1
ATOM 709 N N . PHE A 1 92 ? -0.345 -0.817 3.168 1.00 95.81 92 PHE A N 1
ATOM 710 C CA . PHE A 1 92 ? 0.493 -0.310 4.262 1.00 95.81 92 PHE A CA 1
ATOM 711 C C . PHE A 1 92 ? -0.141 -0.416 5.664 1.00 95.81 92 PHE A C 1
ATOM 713 O O . PHE A 1 92 ? -0.165 0.584 6.384 1.00 95.81 92 PHE A O 1
ATOM 720 N N . PRO A 1 93 ? -0.639 -1.598 6.077 1.00 96.69 93 PRO A N 1
ATOM 721 C CA . PRO A 1 93 ? -1.117 -1.784 7.440 1.00 96.69 93 PRO A CA 1
ATOM 722 C C . PRO A 1 93 ? 0.035 -1.604 8.431 1.00 96.69 93 PRO A C 1
ATOM 724 O O . PRO A 1 93 ? 1.075 -2.256 8.324 1.00 96.69 93 PRO A O 1
ATOM 727 N N . ASN A 1 94 ? -0.143 -0.699 9.386 1.00 95.94 94 ASN A N 1
ATOM 728 C CA . ASN A 1 94 ? 0.813 -0.426 10.443 1.00 95.94 94 ASN A CA 1
ATOM 729 C C . ASN A 1 94 ? 0.101 0.125 11.697 1.00 95.94 94 ASN A C 1
ATOM 731 O O . ASN A 1 94 ? -0.141 1.331 11.781 1.00 95.94 94 ASN A O 1
ATOM 735 N N . PRO A 1 95 ? -0.196 -0.718 12.704 1.00 93.38 95 PRO A N 1
ATOM 736 C CA . PRO A 1 95 ? -0.847 -0.264 13.934 1.00 93.38 95 PRO A CA 1
ATOM 737 C C . PRO A 1 95 ? 0.099 0.538 14.845 1.00 93.38 95 PRO A C 1
ATOM 739 O O . PRO A 1 95 ? -0.351 1.238 15.750 1.00 93.38 95 PRO A O 1
ATOM 742 N N . THR A 1 96 ? 1.418 0.473 14.620 1.00 95.25 96 THR A N 1
ATOM 743 C CA . THR A 1 96 ? 2.427 1.062 15.517 1.00 95.25 96 THR A CA 1
ATOM 744 C C . THR A 1 96 ? 2.708 2.535 15.226 1.00 95.25 96 THR A C 1
ATOM 746 O O . THR A 1 96 ? 3.664 3.104 15.758 1.00 95.25 96 THR A O 1
ATOM 749 N N . VAL A 1 97 ? 1.929 3.164 14.346 1.00 95.94 97 VAL A N 1
ATOM 750 C CA . VAL A 1 97 ? 2.046 4.599 14.079 1.00 95.94 97 VAL A CA 1
ATOM 751 C C . VAL A 1 97 ? 1.657 5.416 15.317 1.00 95.94 97 VAL A C 1
ATOM 753 O O . VAL A 1 97 ? 1.061 4.912 16.272 1.00 95.94 97 VAL A O 1
ATOM 756 N N . LYS A 1 98 ? 2.018 6.700 15.329 1.00 96.81 98 LYS A N 1
ATOM 757 C CA . LYS A 1 98 ? 1.570 7.629 16.375 1.00 96.81 98 LYS A CA 1
ATOM 758 C C . LYS A 1 98 ? 0.093 7.995 16.163 1.00 96.81 98 LYS A C 1
ATOM 760 O O . LYS A 1 98 ? -0.346 8.014 15.011 1.00 96.81 98 LYS A O 1
ATOM 765 N N . PRO A 1 99 ? -0.659 8.323 17.228 1.00 97.44 99 PRO A N 1
ATOM 766 C CA . PRO A 1 99 ? -1.978 8.933 17.084 1.00 97.44 99 PRO A CA 1
ATOM 767 C C . PRO A 1 99 ? -1.952 10.153 16.146 1.00 97.44 99 PRO A C 1
ATOM 769 O O . PRO A 1 99 ? -0.970 10.897 16.103 1.00 97.44 99 PRO A O 1
ATOM 772 N N . GLY A 1 100 ? -3.013 10.325 15.361 1.00 96.31 100 GLY A N 1
ATOM 773 C CA . GLY A 1 100 ? -3.131 11.315 14.287 1.00 96.31 100 GLY A CA 1
ATOM 774 C C . GLY A 1 100 ? -2.540 10.876 12.942 1.00 96.31 100 GLY A C 1
ATOM 775 O O . GLY A 1 100 ? -2.706 11.584 11.950 1.00 96.31 100 GLY A O 1
ATOM 776 N N . LEU A 1 101 ? -1.865 9.722 12.874 1.00 97.50 101 LEU A N 1
ATOM 777 C CA . LEU A 1 101 ? -1.278 9.200 11.639 1.00 97.50 101 LEU A CA 1
ATOM 778 C C . LEU A 1 101 ? -2.097 8.051 11.047 1.00 97.50 101 LEU A C 1
ATOM 780 O O . LEU A 1 101 ? -2.873 7.370 11.718 1.00 97.50 101 LEU A O 1
ATOM 784 N N . ARG A 1 102 ? -1.881 7.817 9.753 1.00 97.12 102 ARG A N 1
ATOM 785 C CA . ARG A 1 102 ? -2.516 6.739 9.002 1.00 97.12 102 ARG A CA 1
ATOM 786 C C . ARG A 1 102 ? -1.903 5.383 9.358 1.00 97.12 102 ARG A C 1
ATOM 788 O O . ARG A 1 102 ? -0.708 5.183 9.160 1.00 97.12 102 ARG A O 1
ATOM 795 N N . ALA A 1 103 ? -2.741 4.458 9.805 1.00 97.50 103 ALA A N 1
ATOM 796 C CA . ALA A 1 103 ? -2.404 3.067 10.087 1.00 97.50 103 ALA A CA 1
ATOM 797 C C . ALA A 1 103 ? -2.718 2.114 8.918 1.00 97.50 103 ALA A C 1
ATOM 799 O O . ALA A 1 103 ? -2.313 0.959 8.950 1.00 97.50 103 ALA A O 1
ATOM 800 N N . GLY A 1 104 ? -3.428 2.565 7.880 1.00 97.75 104 GLY A N 1
ATOM 801 C CA . GLY A 1 104 ? -3.649 1.792 6.656 1.00 97.75 104 GLY A CA 1
ATOM 802 C C . GLY A 1 104 ? -4.425 2.573 5.597 1.00 97.75 104 GLY A C 1
ATOM 803 O O . GLY A 1 104 ? -5.095 3.559 5.904 1.00 97.75 104 GLY A O 1
ATOM 804 N N . LEU A 1 105 ? -4.3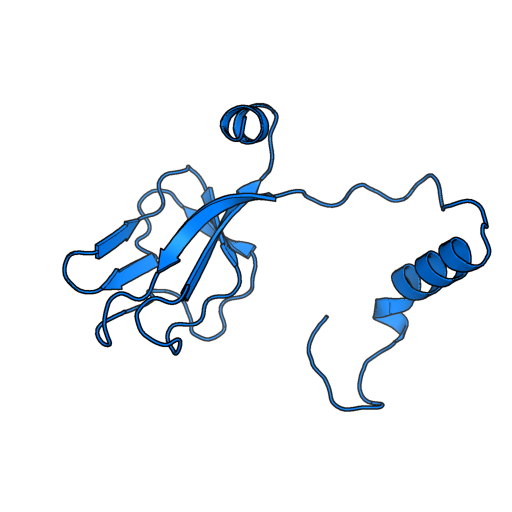20 2.142 4.344 1.00 98.25 105 LEU A N 1
ATOM 805 C CA . LEU A 1 105 ? -5.125 2.615 3.216 1.00 98.25 105 LEU A CA 1
ATOM 806 C C . LEU A 1 105 ? -6.066 1.514 2.752 1.00 98.25 105 LEU A C 1
ATOM 808 O O . LEU A 1 105 ? -5.660 0.352 2.714 1.00 98.25 105 LEU A O 1
ATOM 812 N N . LEU A 1 106 ? -7.272 1.898 2.340 1.00 98.19 106 LEU A N 1
ATOM 813 C CA . LEU A 1 106 ? -8.215 0.999 1.693 1.00 98.19 106 LEU A CA 1
ATOM 814 C C . LEU A 1 106 ? -8.387 1.398 0.240 1.00 98.19 106 LEU A C 1
ATOM 816 O O . LEU A 1 106 ? -8.544 2.577 -0.095 1.00 98.19 106 LEU A O 1
ATOM 820 N N . VAL A 1 107 ? -8.330 0.390 -0.621 1.00 97.94 107 VAL A N 1
ATOM 821 C CA . VAL A 1 107 ? -8.415 0.569 -2.063 1.00 97.94 107 VAL A CA 1
ATOM 822 C C . VAL A 1 107 ? -9.413 -0.395 -2.687 1.00 97.94 107 VAL A C 1
ATOM 824 O O . VAL A 1 107 ? -9.617 -1.504 -2.192 1.00 97.94 107 VAL A O 1
ATOM 827 N N . VAL A 1 108 ? -9.979 0.020 -3.813 1.00 97.50 108 VAL A N 1
ATOM 828 C CA . VAL A 1 108 ? -10.788 -0.815 -4.714 1.00 97.50 108 VAL A CA 1
ATOM 829 C C . VAL A 1 108 ? -10.167 -0.795 -6.103 1.00 97.50 108 VAL A C 1
ATOM 831 O O . VAL A 1 108 ? -9.377 0.102 -6.410 1.00 97.50 108 VAL A O 1
ATOM 834 N N . ASP A 1 109 ? -10.485 -1.777 -6.947 1.00 96.56 109 ASP A N 1
ATOM 835 C CA . ASP A 1 109 ? -10.093 -1.715 -8.357 1.00 96.56 109 ASP A CA 1
ATOM 836 C C . ASP A 1 109 ? -10.678 -0.448 -8.999 1.00 96.56 109 ASP A C 1
ATOM 838 O O . ASP A 1 109 ? -11.835 -0.089 -8.769 1.00 96.56 109 ASP A O 1
ATOM 842 N N . THR A 1 110 ? -9.867 0.257 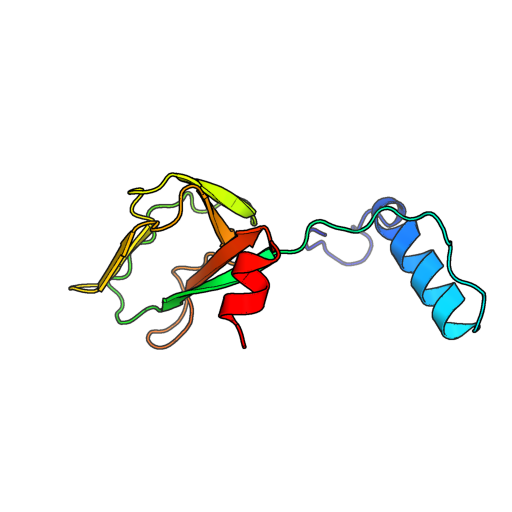-9.788 1.00 95.12 110 THR A N 1
ATOM 843 C CA . THR A 1 110 ? -10.331 1.454 -10.483 1.00 95.12 110 THR A CA 1
ATOM 844 C C . THR A 1 110 ? -11.237 1.056 -11.641 1.00 95.12 110 THR A C 1
ATOM 846 O O . THR A 1 110 ? -10.787 0.437 -12.606 1.00 95.12 110 THR A O 1
ATOM 849 N N . THR A 1 111 ? -12.502 1.456 -11.567 1.00 92.06 111 THR A N 1
ATOM 850 C CA . THR A 1 111 ? -13.480 1.352 -12.652 1.00 92.06 111 THR A CA 1
ATOM 851 C C . THR A 1 111 ? -13.809 2.744 -13.194 1.00 92.06 111 THR A C 1
ATOM 853 O O . THR A 1 111 ? -13.295 3.756 -12.708 1.00 92.06 111 THR A O 1
ATOM 856 N N . ARG A 1 112 ? -14.672 2.830 -14.215 1.00 90.19 112 ARG A N 1
ATOM 857 C CA . ARG A 1 112 ? -15.171 4.140 -14.670 1.00 90.19 112 ARG A CA 1
ATOM 858 C C . ARG A 1 112 ? -15.935 4.848 -13.553 1.00 90.19 112 ARG A C 1
ATOM 860 O O . ARG A 1 112 ? -15.776 6.051 -13.382 1.00 90.19 112 ARG A O 1
ATOM 867 N N . GLU A 1 113 ? -16.717 4.095 -12.789 1.00 88.75 113 GLU A N 1
ATOM 868 C CA . GLU A 1 113 ? -17.515 4.584 -11.668 1.00 88.75 113 GLU A CA 1
ATOM 869 C C . GLU A 1 113 ? -16.623 5.090 -10.531 1.00 88.75 113 GLU A C 1
ATOM 871 O O . GLU A 1 113 ? -16.813 6.210 -10.060 1.00 88.75 113 GLU A O 1
ATOM 876 N N . SER A 1 114 ? -15.611 4.312 -10.122 1.00 87.94 114 SER A N 1
ATOM 877 C CA . SER A 1 114 ? -14.723 4.729 -9.029 1.00 87.94 114 SER A CA 1
ATOM 878 C C . SER A 1 114 ? -13.847 5.923 -9.412 1.00 87.94 114 SER A C 1
ATOM 880 O O . SER A 1 114 ? -13.505 6.721 -8.547 1.00 87.94 114 SER A O 1
ATOM 882 N N . LEU A 1 115 ? -13.486 6.061 -10.693 1.00 87.12 115 LEU A N 1
ATOM 883 C CA . LEU A 1 115 ? -12.778 7.236 -11.196 1.00 87.12 115 LEU A CA 1
ATOM 884 C C . LEU A 1 115 ? -13.686 8.471 -11.211 1.00 87.12 115 LEU A C 1
ATOM 886 O O . LEU A 1 115 ? -13.247 9.544 -10.809 1.00 87.12 115 LEU A O 1
ATOM 890 N N . ALA A 1 116 ? -14.940 8.323 -11.644 1.00 88.19 116 ALA A N 1
ATOM 891 C CA . ALA A 1 116 ? -15.906 9.419 -11.670 1.00 88.19 116 ALA A CA 1
ATOM 892 C C . ALA A 1 116 ? -16.230 9.951 -10.265 1.00 88.19 116 ALA A C 1
ATOM 894 O O . ALA A 1 116 ? -16.437 11.146 -10.107 1.00 88.19 116 ALA A O 1
ATOM 895 N N . ALA A 1 117 ? -16.219 9.091 -9.243 1.00 83.94 117 ALA A N 1
ATOM 896 C CA . ALA A 1 117 ? -16.462 9.484 -7.854 1.00 83.94 117 ALA A CA 1
ATOM 897 C C . ALA A 1 117 ? -15.330 10.321 -7.214 1.00 83.94 117 ALA A C 1
ATOM 899 O O . ALA A 1 117 ? -15.502 10.810 -6.099 1.00 83.94 117 ALA A O 1
ATOM 900 N N . LEU A 1 118 ? -14.174 10.465 -7.877 1.00 76.31 118 LEU A N 1
ATOM 901 C CA . LEU A 1 118 ? -13.041 11.274 -7.400 1.00 76.31 118 LEU A CA 1
ATOM 902 C C . LEU A 1 118 ? -13.072 12.733 -7.887 1.00 76.31 118 LEU A C 1
ATOM 904 O O . LEU A 1 118 ? -12.212 13.509 -7.465 1.00 76.31 118 LEU A O 1
ATOM 908 N N . VAL A 1 119 ? -13.980 13.075 -8.811 1.00 60.53 119 VAL A N 1
ATOM 909 C CA . VAL A 1 119 ? -14.039 14.372 -9.511 1.00 60.53 119 VAL A CA 1
ATOM 910 C C . VAL A 1 119 ? -15.201 15.215 -9.004 1.00 60.53 119 VAL A C 1
ATOM 912 O O . VAL A 1 119 ? -16.299 14.649 -8.816 1.00 60.53 119 VAL A O 1
#

Secondary structure (DSSP, 8-state):
-----TT-S-GGGGHHHHHHHHHHHTTPPPPTTPPPPP-EEEEEEEE--STT-EE-S-TTPPTTEEEETT-EEEEETTEEEE--SSEEEEES--TTSPTTSEEEEEEEE--HHHHHTT-

Foldseek 3Di:
DDDDDPPPDPCVVCVVVVVQVVCVVVVHDDDPDDDDDFDKDFDDFDAAADLQKDAPDDPPDDFFDKDAFQDWGIDHPPDTDTHHDRIKTWHQQASPDDHRDTRIIIIDTDDPVSVVVVD

pLDDT: mean 94.19, std 5.84, range [60.53, 98.62]